Protein AF-A0ABD0MNS7-F1 (afdb_monomer_lite)

Radius of gyration: 30.34 Å; chains: 1; bounding box: 74×48×72 Å

Secondary structure (DSSP, 8-state):
-------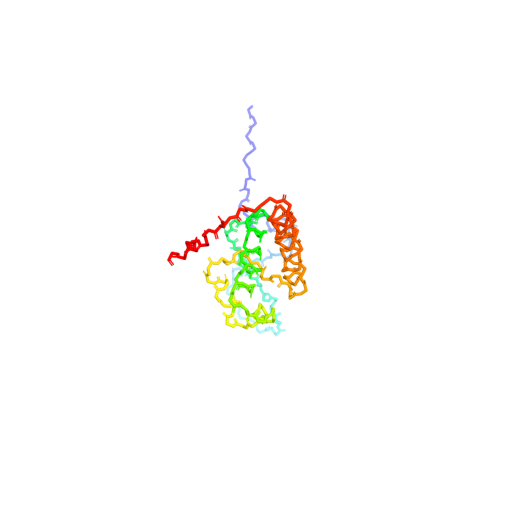--HHHHHHHH-TT--------------------------SPPPPHHHHHHHHHHHHHHHHHTT--GGGGGSHHHHHHHHHH-TTPPPPPHHHHHHHHHHHHHHHHHHHHHHHHHHHHS-----------

InterPro domains:
  IPR018473 Hermes trasposase, DNA-binding domain [PF10683] (50-88)
  IPR052035 Zinc finger BED domain-containing [PTHR46481] (5-116)

Structure (mmCIF, N/CA/C/O backbone):
data_AF-A0ABD0MNS7-F1
#
_entry.id   AF-A0ABD0MNS7-F1
#
loop_
_atom_site.group_PDB
_atom_site.id
_atom_site.type_symbol
_atom_site.label_atom_id
_atom_site.label_alt_id
_atom_site.label_comp_id
_atom_site.label_asym_id
_atom_site.label_entity_id
_atom_site.label_seq_id
_atom_site.pdbx_PDB_ins_code
_atom_site.Cartn_x
_atom_site.Cartn_y
_atom_site.Cartn_z
_atom_site.occupancy
_atom_site.B_iso_or_equiv
_atom_site.auth_seq_id
_atom_site.auth_comp_id
_atom_site.auth_asym_id
_atom_site.auth_atom_id
_atom_site.pdbx_PDB_model_num
ATOM 1 N N . MET A 1 1 ? -18.810 35.500 49.162 1.00 44.38 1 MET A N 1
ATOM 2 C CA . MET A 1 1 ? -17.980 34.307 48.890 1.00 44.38 1 MET A CA 1
ATOM 3 C C . MET A 1 1 ? -18.892 33.242 48.313 1.00 44.38 1 MET A C 1
ATOM 5 O O . MET A 1 1 ? -19.753 32.751 49.029 1.00 44.38 1 MET A O 1
ATOM 9 N N . SER A 1 2 ? -18.802 33.002 47.004 1.00 40.31 2 SER A N 1
ATOM 10 C CA . SER A 1 2 ? -19.650 32.030 46.313 1.00 40.31 2 SER A CA 1
ATOM 11 C C . SER A 1 2 ? -18.995 30.656 46.379 1.00 40.31 2 SER A C 1
ATOM 13 O O . SER A 1 2 ? -17.875 30.488 45.903 1.00 40.31 2 SER A O 1
ATOM 15 N N . TYR A 1 3 ? -19.693 29.695 46.973 1.00 46.03 3 TYR A N 1
ATOM 16 C CA . TYR A 1 3 ? -19.314 28.289 46.967 1.00 46.03 3 TYR A CA 1
ATOM 17 C C . TYR A 1 3 ? -20.363 27.525 46.154 1.00 46.03 3 TYR A C 1
ATOM 19 O O . TYR A 1 3 ? -21.379 27.098 46.692 1.00 46.03 3 TYR A O 1
ATOM 27 N N . HIS A 1 4 ? -20.141 27.347 44.851 1.00 49.69 4 HIS A N 1
ATOM 28 C CA . HIS A 1 4 ? -20.890 26.365 44.058 1.00 49.69 4 HIS A CA 1
ATOM 29 C C . HIS A 1 4 ? -20.144 25.031 44.133 1.00 49.69 4 HIS A C 1
ATOM 31 O O . HIS A 1 4 ? -19.305 24.716 43.295 1.00 49.69 4 HIS A O 1
ATOM 37 N N . SER A 1 5 ? -20.433 24.256 45.176 1.00 59.81 5 SER A N 1
ATOM 38 C CA . SER A 1 5 ? -20.163 22.821 45.190 1.00 59.81 5 SER A CA 1
ATOM 39 C C . SER A 1 5 ? -21.485 22.114 44.969 1.00 59.81 5 SER A C 1
ATOM 41 O O . SER A 1 5 ? -22.339 22.092 45.854 1.00 59.81 5 SER A O 1
ATOM 43 N N . SER A 1 6 ? -21.670 21.533 43.791 1.00 53.25 6 SER A N 1
ATOM 44 C CA . SER A 1 6 ? -22.537 20.368 43.724 1.00 53.25 6 SER A CA 1
ATOM 45 C C . SER A 1 6 ? -22.234 19.540 42.488 1.00 53.25 6 SER A C 1
ATOM 47 O O . SER A 1 6 ? -22.980 19.532 41.514 1.00 53.25 6 SER A O 1
ATOM 49 N N . THR A 1 7 ? -21.178 18.736 42.554 1.00 55.00 7 THR A N 1
ATOM 50 C CA . THR A 1 7 ? -21.270 17.395 41.972 1.00 55.00 7 THR A CA 1
ATOM 51 C C . THR A 1 7 ? -22.256 16.613 42.842 1.00 55.00 7 THR A C 1
ATOM 53 O O . THR A 1 7 ? -21.878 15.775 43.656 1.00 55.00 7 THR A O 1
ATOM 56 N N . THR A 1 8 ? -23.548 16.963 42.757 1.00 60.97 8 THR A N 1
ATOM 57 C CA . THR A 1 8 ? -24.612 16.194 43.405 1.00 60.97 8 THR A CA 1
ATOM 58 C C . THR A 1 8 ? -24.400 14.745 42.978 1.00 60.97 8 THR A C 1
ATOM 60 O O . THR A 1 8 ? -24.303 14.483 41.778 1.00 60.97 8 THR A O 1
ATOM 63 N N . ASN A 1 9 ? -24.255 13.837 43.949 1.00 74.06 9 ASN A N 1
ATOM 64 C CA . ASN A 1 9 ? -24.034 12.411 43.718 1.00 74.06 9 ASN A CA 1
ATOM 65 C C . ASN A 1 9 ? -24.921 11.941 42.551 1.00 74.06 9 ASN A C 1
ATOM 67 O O . ASN A 1 9 ? -26.128 12.191 42.554 1.00 74.06 9 ASN A O 1
ATOM 71 N N . MET A 1 10 ? -24.305 11.337 41.528 1.00 73.19 10 MET A N 1
ATOM 72 C CA . MET A 1 10 ? -24.951 11.036 40.246 1.00 73.19 10 MET A CA 1
ATOM 73 C C . MET A 1 10 ? -26.264 10.273 40.394 1.00 73.19 10 MET A C 1
ATOM 75 O O . MET A 1 10 ? -27.192 10.540 39.636 1.00 73.19 10 MET A O 1
ATOM 79 N N . ALA A 1 11 ? -26.396 9.435 41.424 1.00 71.25 11 ALA A N 1
ATOM 80 C CA . ALA A 1 11 ? -27.654 8.769 41.749 1.00 71.25 11 ALA A CA 1
ATOM 81 C C . ALA A 1 11 ? -28.812 9.764 41.985 1.00 71.25 11 ALA A C 1
ATOM 83 O O . ALA A 1 11 ? -29.911 9.596 41.459 1.00 71.25 11 ALA A O 1
ATOM 84 N N . PHE A 1 12 ? -28.562 10.850 42.719 1.00 74.56 12 PHE A N 1
ATOM 85 C CA . PHE A 1 12 ? -29.562 11.883 42.996 1.00 74.56 12 PHE A CA 1
ATOM 86 C C . PHE A 1 12 ? -29.846 12.770 41.782 1.00 74.56 12 PHE A C 1
ATOM 88 O O . PHE A 1 12 ? -30.992 13.166 41.578 1.00 74.56 12 PHE A O 1
ATOM 95 N N . HIS A 1 13 ? -28.833 13.077 40.966 1.00 81.88 13 HIS A N 1
ATOM 96 C CA . HIS A 1 13 ? -29.034 13.827 39.722 1.00 81.88 13 HIS A CA 1
ATOM 97 C C . HIS A 1 13 ? -29.925 13.049 38.747 1.00 81.88 13 HIS A C 1
ATOM 99 O O . HIS A 1 13 ? -30.901 13.598 38.236 1.00 81.88 13 HIS A O 1
ATOM 105 N N . LEU A 1 14 ? -29.624 11.760 38.554 1.00 79.50 14 LEU A N 1
ATOM 106 C CA . LEU A 1 14 ? -30.393 10.861 37.698 1.00 79.50 14 LEU A CA 1
ATOM 107 C C . LEU A 1 14 ? -31.842 10.760 38.178 1.00 79.50 14 LEU A C 1
ATOM 109 O O . LEU A 1 14 ? -32.744 10.991 37.385 1.00 79.50 14 LEU A O 1
ATOM 113 N N . LYS A 1 15 ? -32.080 10.567 39.482 1.00 78.19 15 LYS A N 1
ATOM 114 C CA . LYS A 1 15 ? -33.441 10.541 40.045 1.00 78.19 15 LYS A CA 1
ATOM 115 C C . LYS A 1 15 ? -34.217 11.844 39.812 1.00 78.19 15 LYS A C 1
ATOM 117 O O . LYS A 1 15 ? -35.428 11.814 39.619 1.00 78.19 15 LYS A O 1
ATOM 122 N N . ARG A 1 16 ? -33.535 12.993 39.861 1.00 76.81 16 ARG A N 1
ATOM 123 C CA . ARG A 1 16 ? -34.175 14.316 39.783 1.00 76.81 16 ARG A CA 1
ATOM 124 C C . ARG A 1 16 ? -34.469 14.765 38.352 1.00 76.81 16 ARG A C 1
ATOM 126 O O . ARG A 1 16 ? -35.486 15.410 38.130 1.00 76.81 16 ARG A O 1
ATOM 133 N N . ILE A 1 17 ? -33.570 14.478 37.411 1.00 80.50 17 ILE A N 1
ATOM 134 C C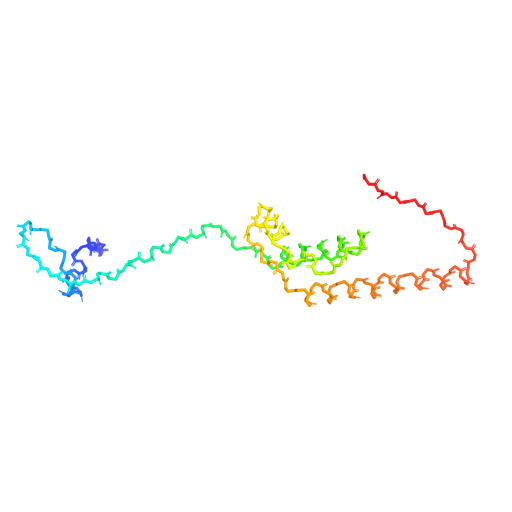A . ILE A 1 17 ? -33.673 14.924 36.009 1.00 80.50 17 ILE A CA 1
ATOM 135 C C . ILE A 1 17 ? -34.254 13.827 35.106 1.00 80.50 17 ILE A C 1
ATOM 137 O O . ILE A 1 17 ? -34.877 14.129 34.091 1.00 80.50 17 ILE A O 1
ATOM 141 N N . HIS A 1 18 ? -34.110 12.559 35.496 1.00 72.94 18 HIS A N 1
ATOM 142 C CA . HIS A 1 18 ? -34.606 11.398 34.761 1.00 72.94 18 HIS A CA 1
ATOM 143 C C . HIS A 1 18 ? -35.489 10.521 35.667 1.00 72.94 18 HIS A C 1
ATOM 145 O O . HIS A 1 18 ? -35.052 9.462 36.124 1.00 72.94 18 HIS A O 1
ATOM 151 N N . PRO A 1 19 ? -36.755 10.918 35.909 1.00 67.00 19 PRO A N 1
ATOM 152 C CA . PRO A 1 19 ? -37.700 10.165 36.743 1.00 67.00 19 PRO A CA 1
ATOM 153 C C . PRO A 1 19 ? -37.919 8.709 36.300 1.00 67.00 19 PRO A C 1
ATOM 155 O O . PRO A 1 19 ? -38.346 7.881 37.102 1.00 67.00 19 PRO A O 1
ATOM 158 N N . GLN A 1 20 ? -37.615 8.398 35.034 1.00 66.00 20 GLN A N 1
ATOM 159 C CA . GLN A 1 20 ? -37.674 7.058 34.446 1.00 66.00 20 GLN A CA 1
ATOM 160 C C . GLN A 1 20 ? -36.541 6.104 34.874 1.00 66.00 20 GLN A C 1
ATOM 162 O O . GLN A 1 20 ? -36.593 4.928 34.532 1.00 66.00 20 GLN A O 1
ATOM 167 N N . TYR A 1 21 ? -35.517 6.580 35.590 1.00 59.88 21 TYR A N 1
ATOM 168 C CA . TYR A 1 21 ? -34.394 5.765 36.069 1.00 59.88 21 TYR A CA 1
ATOM 169 C C . TYR A 1 21 ? -34.456 5.646 37.600 1.00 59.88 21 TYR A C 1
ATOM 171 O O . TYR A 1 21 ? -33.640 6.205 38.333 1.00 59.88 21 TYR A O 1
ATOM 179 N N . GLN A 1 22 ? -35.478 4.952 38.103 1.00 63.28 22 GLN A N 1
ATOM 180 C CA . GLN A 1 22 ? -35.511 4.508 39.496 1.00 63.28 22 GLN A CA 1
ATOM 181 C C . GLN A 1 22 ? -34.707 3.211 39.597 1.00 63.28 22 GLN A C 1
ATOM 183 O O . GLN A 1 22 ? -35.039 2.208 38.974 1.00 63.28 22 GLN A O 1
ATOM 188 N N . THR A 1 23 ? -33.597 3.246 40.332 1.00 60.22 23 THR A N 1
ATOM 189 C CA . THR A 1 23 ? -32.919 2.026 40.771 1.00 60.22 23 THR A CA 1
ATOM 190 C C . THR A 1 23 ? -33.695 1.494 41.969 1.00 60.22 23 THR A C 1
ATOM 192 O O . THR A 1 23 ? -33.528 2.003 43.079 1.00 60.22 23 THR A O 1
ATOM 195 N N . ASP A 1 24 ? -34.582 0.534 41.729 1.00 52.31 24 ASP A N 1
ATOM 196 C CA . ASP A 1 24 ? -35.286 -0.198 42.780 1.00 52.31 24 ASP A CA 1
ATOM 197 C C . ASP A 1 24 ? -34.279 -1.072 43.540 1.00 52.31 24 ASP A C 1
ATOM 199 O O . ASP A 1 24 ? -33.955 -2.184 43.129 1.00 52.31 24 ASP A O 1
ATOM 203 N N . ASP A 1 25 ? -33.744 -0.549 44.642 1.00 52.94 25 ASP A N 1
ATOM 204 C CA . ASP A 1 25 ? -33.089 -1.366 45.661 1.00 52.94 25 ASP A CA 1
ATOM 205 C C . ASP A 1 25 ? -34.150 -1.759 46.693 1.00 52.94 25 ASP A C 1
ATOM 207 O O . ASP A 1 25 ? -34.466 -1.013 47.622 1.00 52.94 25 ASP A O 1
ATOM 211 N N . GLY A 1 26 ? -34.799 -2.894 46.444 1.00 45.88 26 GLY A N 1
ATOM 212 C CA . GLY A 1 26 ? -35.902 -3.378 47.261 1.00 45.88 26 GLY A CA 1
ATOM 213 C C . GLY A 1 26 ? -36.374 -4.755 46.819 1.00 45.88 26 GLY A C 1
ATOM 214 O O . GLY A 1 26 ? -37.249 -4.881 45.969 1.00 45.88 26 GLY A O 1
ATOM 215 N N . SER A 1 27 ? -35.785 -5.784 47.428 1.00 50.31 27 SER A N 1
ATOM 216 C CA . SER A 1 27 ? -36.201 -7.190 47.383 1.00 50.31 27 SER A CA 1
ATOM 217 C C . SER A 1 27 ? -37.727 -7.357 47.282 1.00 50.31 27 SER A C 1
ATOM 219 O O . SER A 1 27 ? -38.443 -7.158 48.260 1.00 50.31 27 SER A O 1
ATOM 221 N N . SER A 1 28 ? -38.237 -7.738 46.110 1.00 41.28 28 SER A N 1
ATOM 222 C CA . SER A 1 28 ? -39.534 -8.407 45.973 1.00 41.28 28 SER A CA 1
ATOM 223 C C . SER A 1 28 ? -39.654 -9.086 44.609 1.00 41.28 28 SER A C 1
ATOM 225 O O . SER A 1 28 ? -39.456 -8.509 43.545 1.00 41.28 28 SER A O 1
ATOM 227 N N . SER A 1 29 ? -39.947 -10.378 44.673 1.00 47.72 29 SER A N 1
ATOM 228 C CA . SER A 1 29 ? -40.234 -11.276 43.566 1.00 47.72 29 SER A CA 1
ATOM 229 C C . SER A 1 29 ? -41.418 -10.793 42.726 1.00 47.72 29 SER A C 1
ATOM 231 O O . SER A 1 29 ? -42.535 -10.727 43.233 1.00 47.72 29 SER A O 1
ATOM 233 N N . SER A 1 30 ? -41.217 -10.581 41.426 1.00 38.84 30 SER A N 1
ATOM 234 C CA . SER A 1 30 ? -42.259 -10.841 40.429 1.00 38.84 30 SER A CA 1
ATOM 235 C C . SER A 1 30 ? -41.664 -11.031 39.034 1.00 38.84 30 SER A C 1
ATOM 237 O O . SER A 1 30 ? -40.841 -10.267 38.539 1.00 38.84 30 SER A O 1
ATOM 239 N N . SER A 1 31 ? -42.080 -12.130 38.420 1.00 48.19 31 SER A N 1
ATOM 240 C CA . SER A 1 31 ? -41.860 -12.502 37.033 1.00 48.19 31 SER A CA 1
ATOM 241 C C . SER A 1 31 ? -42.368 -11.425 36.075 1.00 48.19 31 SER A C 1
ATOM 243 O O . SER A 1 31 ? -43.565 -11.144 36.046 1.00 48.19 31 SER A O 1
ATOM 245 N N . SER A 1 32 ? -41.493 -10.901 35.220 1.00 42.84 32 SER A N 1
ATOM 246 C CA . SER A 1 32 ? -41.908 -10.298 33.955 1.00 42.84 32 SER A CA 1
ATOM 247 C C . SER A 1 32 ? -40.866 -10.560 32.869 1.00 42.84 32 SER A C 1
ATOM 249 O O . SER A 1 32 ? -39.675 -10.287 32.998 1.00 42.84 32 SER A O 1
ATOM 251 N N . THR A 1 33 ? -41.338 -11.179 31.795 1.00 47.97 33 THR A N 1
ATOM 252 C CA . THR A 1 33 ? -40.631 -11.399 30.538 1.00 47.97 33 THR A CA 1
ATOM 253 C C . THR A 1 33 ? -40.384 -10.057 29.856 1.00 47.97 33 THR A C 1
ATOM 255 O O . THR A 1 33 ? -41.281 -9.502 29.228 1.00 47.97 33 THR A O 1
ATOM 258 N N . GLY A 1 34 ? -39.166 -9.536 29.968 1.00 45.78 34 GLY A N 1
ATOM 259 C CA . GLY A 1 34 ? -38.715 -8.358 29.237 1.00 45.78 34 GLY A CA 1
ATOM 260 C C . GLY A 1 34 ? -37.208 -8.432 29.066 1.00 45.78 34 GLY A C 1
ATOM 261 O O . GLY A 1 34 ? -36.466 -8.280 30.031 1.00 45.78 34 GLY A O 1
ATOM 262 N N . ALA A 1 35 ? -36.745 -8.733 27.852 1.00 58.78 35 ALA A N 1
ATOM 263 C CA . ALA A 1 35 ? -35.323 -8.775 27.542 1.00 58.78 35 ALA A CA 1
ATOM 264 C C . ALA A 1 35 ? -34.718 -7.379 27.759 1.00 58.78 35 ALA A C 1
ATOM 266 O O . ALA A 1 35 ? -34.934 -6.470 26.958 1.00 58.78 35 ALA A O 1
ATOM 267 N N . ALA A 1 36 ? -33.987 -7.202 28.861 1.00 63.44 36 ALA A N 1
ATOM 268 C CA . ALA A 1 36 ? -33.278 -5.965 29.150 1.00 63.44 36 ALA A CA 1
ATOM 269 C C . ALA A 1 36 ? -32.307 -5.632 27.997 1.00 63.44 36 ALA A C 1
ATOM 271 O O . ALA A 1 36 ? -31.615 -6.534 27.506 1.00 63.44 36 ALA A O 1
ATOM 272 N N . PRO A 1 37 ? -32.215 -4.362 27.556 1.00 57.88 37 PRO A N 1
ATOM 273 C CA . PRO A 1 37 ? -31.245 -3.964 26.550 1.00 57.88 37 PRO A CA 1
ATOM 274 C C . PRO A 1 37 ? -29.845 -4.200 27.115 1.00 57.88 37 PRO A C 1
ATOM 276 O O . PRO A 1 37 ? -29.419 -3.575 28.086 1.00 57.88 37 PRO A O 1
ATOM 279 N N . LYS A 1 38 ? -29.136 -5.160 26.521 1.00 65.75 38 LYS A N 1
ATOM 280 C CA . LYS A 1 38 ? -27.779 -5.529 26.911 1.00 65.75 38 LYS A CA 1
ATOM 281 C C . LYS A 1 38 ? -26.884 -4.313 26.666 1.00 65.75 38 LYS A C 1
ATOM 283 O O . LYS A 1 38 ? -26.608 -3.970 25.519 1.00 65.75 38 LYS A O 1
ATOM 288 N N . LEU A 1 39 ? -26.471 -3.635 27.735 1.00 65.00 39 LEU A N 1
ATOM 289 C CA . LEU A 1 39 ? -25.512 -2.537 27.666 1.00 65.00 39 LEU A CA 1
ATOM 290 C C . LEU A 1 39 ? -24.200 -3.081 27.089 1.00 65.00 39 LEU A C 1
ATOM 292 O O . LEU A 1 39 ? -23.418 -3.726 27.784 1.00 65.00 39 LEU A O 1
ATOM 296 N N . THR A 1 40 ? -23.953 -2.846 25.802 1.00 69.12 40 THR A N 1
ATOM 297 C CA . THR A 1 40 ? -22.631 -3.044 25.203 1.00 69.12 40 THR A CA 1
ATOM 298 C C . THR A 1 40 ? -21.690 -2.003 25.790 1.00 69.12 40 THR A C 1
ATOM 300 O O . THR A 1 40 ? -21.625 -0.866 25.321 1.00 69.12 40 THR A O 1
ATOM 303 N N . GLN A 1 41 ? -20.972 -2.384 26.845 1.00 66.62 41 GLN A N 1
ATOM 304 C CA . GLN A 1 41 ? -19.855 -1.612 27.367 1.00 66.62 41 GLN A CA 1
ATOM 305 C C . GLN A 1 41 ? -18.814 -1.481 26.250 1.00 66.62 41 GLN A C 1
ATOM 307 O O . GLN A 1 41 ? -18.123 -2.439 25.903 1.00 66.62 41 GLN A O 1
ATOM 312 N N . ARG A 1 42 ? -18.728 -0.295 25.637 1.00 66.06 42 ARG A N 1
ATOM 313 C CA . ARG A 1 42 ? -17.662 0.015 24.684 1.00 66.06 42 ARG A CA 1
ATOM 314 C C . ARG A 1 42 ? -16.350 0.022 25.456 1.00 66.06 42 ARG A C 1
ATOM 316 O O . ARG A 1 42 ? -16.123 0.897 26.288 1.00 66.06 42 ARG A O 1
ATOM 323 N N . LYS A 1 43 ? -15.496 -0.966 25.195 1.00 69.19 43 LYS A N 1
ATOM 324 C CA . LYS A 1 43 ? -14.104 -0.935 25.635 1.00 69.19 43 LYS A CA 1
ATOM 325 C C . LYS A 1 43 ? -13.461 0.288 24.986 1.00 69.19 43 LYS A C 1
ATOM 327 O O . LYS A 1 43 ? -13.344 0.353 23.767 1.00 69.19 43 LYS A O 1
ATOM 332 N N . LEU A 1 44 ? -13.118 1.279 25.801 1.00 64.25 44 LEU A N 1
ATOM 333 C CA . LEU A 1 44 ? -12.304 2.401 25.361 1.00 64.25 44 LEU A CA 1
ATOM 334 C C . LEU A 1 44 ? -10.917 1.830 25.065 1.00 64.25 44 LEU A C 1
ATOM 336 O O . LEU A 1 44 ? -10.198 1.435 25.984 1.00 64.25 44 LEU A O 1
ATOM 340 N N . ASP A 1 45 ? -10.559 1.724 23.787 1.00 67.06 45 ASP A N 1
ATOM 341 C CA . ASP A 1 45 ? -9.176 1.462 23.417 1.00 67.06 45 ASP A CA 1
ATOM 342 C C . ASP A 1 45 ? -8.369 2.713 23.763 1.00 67.06 45 ASP A C 1
ATOM 344 O O . ASP A 1 45 ? -8.327 3.691 23.028 1.00 67.06 45 ASP A O 1
ATOM 348 N N . LEU A 1 46 ? -7.747 2.673 24.942 1.00 71.62 46 LEU A N 1
ATOM 349 C CA . LEU A 1 46 ? -6.923 3.739 25.522 1.00 71.62 46 LEU A CA 1
ATOM 350 C C . LEU A 1 46 ? -5.632 4.006 24.729 1.00 71.62 46 LEU A C 1
ATOM 352 O O . LEU A 1 46 ? -4.798 4.801 25.158 1.00 71.62 46 LEU A O 1
ATOM 356 N N . ARG A 1 47 ? -5.424 3.320 23.598 1.00 73.25 47 ARG A N 1
ATOM 357 C CA . ARG A 1 47 ? -4.245 3.534 22.766 1.00 73.25 47 ARG A CA 1
ATOM 358 C C . ARG A 1 47 ? -4.405 4.840 21.990 1.00 73.25 47 ARG A C 1
ATOM 360 O O . ARG A 1 47 ? -5.429 5.029 21.335 1.00 73.25 47 ARG A O 1
ATOM 367 N N . PRO A 1 48 ? -3.398 5.725 22.029 1.00 76.94 48 PRO A N 1
ATOM 368 C CA . PRO A 1 48 ? -3.420 6.925 21.216 1.00 76.94 48 PRO A CA 1
ATOM 369 C C . PRO A 1 48 ? -3.517 6.548 19.728 1.00 76.94 48 PRO A C 1
ATOM 371 O O . PRO A 1 48 ? -2.899 5.566 19.302 1.00 76.94 48 PRO A O 1
ATOM 374 N N . PRO A 1 49 ? -4.297 7.301 18.933 1.00 82.25 49 PRO A N 1
ATOM 375 C CA . PRO A 1 49 ? -4.423 7.044 17.507 1.00 82.25 49 PRO A CA 1
ATOM 376 C C . PRO A 1 49 ? -3.062 7.186 16.820 1.00 82.25 49 PRO A C 1
ATOM 378 O O . PRO A 1 49 ? -2.293 8.107 17.108 1.00 82.25 49 PRO A O 1
ATOM 381 N N . LEU A 1 50 ? -2.771 6.270 15.894 1.00 90.94 50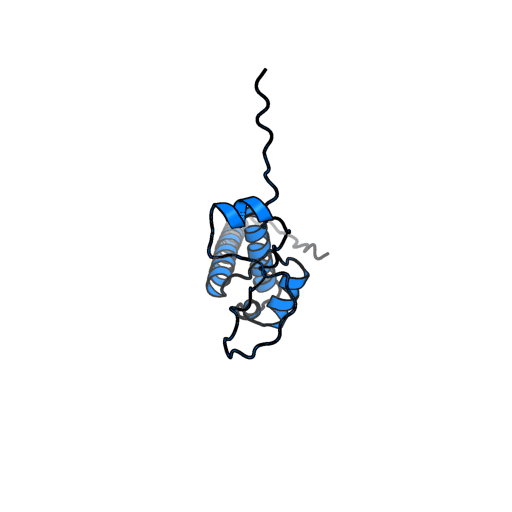 LEU A N 1
ATOM 382 C CA . LEU A 1 50 ? -1.527 6.292 15.130 1.00 90.94 50 LEU A CA 1
ATOM 383 C C . LEU A 1 50 ? -1.474 7.553 14.253 1.00 90.94 50 LEU A C 1
ATOM 385 O O . LEU A 1 50 ? -2.469 7.902 13.611 1.00 90.94 50 LEU A O 1
ATOM 389 N N . SER A 1 51 ? -0.321 8.225 14.205 1.00 94.44 51 SER A N 1
ATOM 390 C CA . SER A 1 51 ? -0.163 9.435 13.391 1.00 94.44 51 SER A CA 1
ATOM 391 C C . SER A 1 51 ? -0.264 9.120 11.894 1.00 94.44 51 SER A C 1
ATOM 393 O O . SER A 1 51 ? 0.174 8.064 11.433 1.00 94.44 51 SER A O 1
ATOM 395 N N . GLU A 1 52 ? -0.800 10.055 11.105 1.00 93.50 52 GLU A N 1
ATOM 396 C CA . GLU A 1 52 ? -0.925 9.879 9.649 1.00 93.50 52 GLU A CA 1
ATOM 397 C C . GLU A 1 52 ? 0.432 9.669 8.966 1.00 93.50 52 GLU A C 1
ATOM 399 O O . GLU A 1 52 ? 0.549 8.860 8.046 1.00 93.50 52 GLU A O 1
ATOM 404 N N . LYS A 1 53 ? 1.482 10.335 9.462 1.00 95.38 53 LYS A N 1
ATOM 405 C CA . LYS A 1 53 ? 2.858 10.129 8.993 1.00 95.38 53 LYS A CA 1
ATOM 406 C C . LYS A 1 53 ? 3.291 8.673 9.179 1.00 95.38 53 LYS A C 1
ATOM 408 O O . LYS A 1 53 ? 3.764 8.054 8.233 1.00 95.38 53 LYS A O 1
ATOM 413 N N . ARG A 1 54 ? 3.062 8.108 10.368 1.00 95.31 54 ARG A N 1
ATOM 414 C CA . ARG A 1 54 ? 3.430 6.723 10.682 1.00 95.31 54 ARG A CA 1
ATOM 415 C C . ARG A 1 54 ? 2.645 5.715 9.841 1.00 95.31 54 ARG A C 1
ATOM 417 O O . ARG A 1 54 ? 3.223 4.748 9.361 1.00 95.31 54 ARG A O 1
ATOM 424 N N . LYS A 1 55 ? 1.349 5.953 9.606 1.00 95.25 55 LYS A N 1
ATOM 425 C CA . LYS A 1 55 ? 0.531 5.108 8.714 1.00 95.25 55 LYS A CA 1
ATOM 426 C C . LYS A 1 55 ? 1.089 5.078 7.288 1.00 95.25 55 LYS A C 1
ATOM 428 O O . LYS A 1 55 ? 1.150 4.011 6.677 1.00 95.25 55 LYS A O 1
ATOM 433 N N . ARG A 1 56 ? 1.506 6.234 6.761 1.00 94.62 56 ARG A N 1
ATOM 434 C CA . ARG A 1 56 ? 2.139 6.324 5.436 1.00 94.62 56 ARG A CA 1
ATOM 435 C C . ARG A 1 56 ? 3.458 5.563 5.400 1.00 94.62 56 ARG A C 1
ATOM 437 O O . ARG A 1 56 ? 3.604 4.697 4.552 1.00 94.62 56 ARG A O 1
ATOM 444 N N . GLU A 1 57 ? 4.334 5.783 6.381 1.00 96.06 57 GLU A N 1
ATOM 445 C CA . GLU A 1 57 ? 5.613 5.064 6.490 1.00 96.06 57 GLU A CA 1
ATOM 446 C C . GLU A 1 57 ? 5.432 3.540 6.497 1.00 96.06 57 GLU A C 1
ATOM 448 O O . GLU A 1 57 ? 6.126 2.834 5.771 1.00 96.06 57 GLU A O 1
ATOM 453 N N . ILE A 1 58 ? 4.478 3.018 7.278 1.00 96.69 58 ILE A N 1
ATOM 454 C CA . ILE A 1 58 ? 4.185 1.578 7.305 1.00 96.69 58 ILE A CA 1
ATOM 455 C C . ILE A 1 58 ? 3.709 1.100 5.927 1.00 96.69 58 ILE A C 1
ATOM 457 O O . ILE A 1 58 ? 4.183 0.081 5.434 1.00 96.69 58 ILE A O 1
ATOM 461 N N . THR A 1 59 ? 2.805 1.843 5.285 1.00 96.06 59 THR A N 1
ATOM 462 C CA . THR A 1 59 ? 2.285 1.494 3.952 1.00 96.06 59 THR A CA 1
ATOM 463 C C . THR A 1 59 ? 3.397 1.463 2.904 1.00 96.06 59 THR A C 1
ATOM 465 O O . THR A 1 59 ? 3.468 0.524 2.112 1.00 96.06 59 THR A O 1
ATOM 468 N N . ASP A 1 60 ? 4.305 2.437 2.943 1.00 95.50 60 ASP A N 1
ATOM 469 C CA . ASP A 1 60 ? 5.456 2.503 2.043 1.00 95.50 60 ASP A CA 1
ATOM 470 C C . ASP A 1 60 ? 6.415 1.330 2.269 1.00 95.50 60 ASP A C 1
ATOM 472 O O . ASP A 1 60 ? 6.923 0.757 1.304 1.00 95.50 60 ASP A O 1
ATOM 476 N N . LYS A 1 61 ? 6.620 0.917 3.528 1.00 96.38 61 LYS A N 1
ATOM 477 C CA . LYS A 1 61 ? 7.422 -0.269 3.858 1.00 96.38 61 LYS A CA 1
ATOM 478 C C . LYS A 1 61 ? 6.776 -1.576 3.414 1.00 96.38 61 LYS A C 1
ATOM 480 O O . LYS A 1 61 ? 7.489 -2.478 2.984 1.00 96.38 61 LYS A O 1
ATOM 485 N N . ILE A 1 62 ? 5.450 -1.674 3.444 1.00 96.56 62 ILE A N 1
ATOM 486 C CA . ILE A 1 62 ? 4.731 -2.826 2.884 1.00 96.56 62 ILE A CA 1
ATOM 487 C C . ILE A 1 62 ? 4.917 -2.885 1.362 1.00 96.56 62 ILE A C 1
ATOM 489 O O . ILE A 1 62 ? 5.183 -3.958 0.825 1.00 96.56 62 ILE A O 1
ATOM 493 N N . ALA A 1 63 ? 4.821 -1.750 0.665 1.00 96.00 63 ALA A N 1
ATOM 494 C CA . ALA A 1 63 ? 5.062 -1.694 -0.777 1.00 96.00 63 ALA A CA 1
ATOM 495 C C . ALA A 1 63 ? 6.514 -2.062 -1.139 1.00 96.00 63 ALA A C 1
ATOM 497 O O . ALA A 1 63 ? 6.735 -2.795 -2.100 1.00 96.00 63 ALA A O 1
ATOM 498 N N . GLU A 1 64 ? 7.496 -1.612 -0.348 1.00 95.38 64 GLU A N 1
ATOM 499 C CA . GLU A 1 64 ? 8.902 -2.023 -0.490 1.00 95.38 64 GLU A CA 1
ATOM 500 C C . GLU A 1 64 ? 9.082 -3.527 -0.296 1.00 95.38 64 GLU A C 1
ATOM 502 O O . GLU A 1 64 ? 9.697 -4.164 -1.141 1.00 95.38 64 GLU A O 1
ATOM 507 N N . PHE A 1 65 ? 8.506 -4.104 0.761 1.00 96.44 65 PHE A N 1
ATOM 508 C CA . PHE A 1 65 ? 8.524 -5.550 0.988 1.00 96.44 65 PHE A CA 1
ATOM 509 C C . PHE A 1 65 ? 7.955 -6.319 -0.210 1.00 96.44 65 PHE A C 1
ATOM 511 O O . PHE A 1 65 ? 8.561 -7.274 -0.681 1.00 96.44 65 PHE A O 1
ATOM 518 N N . ILE A 1 66 ? 6.815 -5.879 -0.746 1.00 96.19 66 ILE A N 1
ATOM 519 C CA . ILE A 1 66 ? 6.184 -6.514 -1.908 1.00 96.19 66 ILE A CA 1
ATOM 520 C C . ILE A 1 66 ? 7.109 -6.478 -3.129 1.00 96.19 66 ILE A C 1
ATOM 522 O O . ILE A 1 66 ? 7.260 -7.495 -3.805 1.00 96.19 66 ILE A O 1
ATOM 526 N N . ALA A 1 67 ? 7.729 -5.328 -3.399 1.00 93.19 67 ALA A N 1
ATOM 527 C CA . ALA A 1 67 ? 8.602 -5.144 -4.551 1.00 93.19 67 ALA A CA 1
ATOM 528 C C . ALA A 1 67 ? 9.932 -5.904 -4.414 1.00 93.19 67 ALA A C 1
ATOM 530 O O . ALA A 1 67 ? 10.338 -6.588 -5.350 1.00 93.19 67 ALA A O 1
ATOM 531 N N . LEU A 1 68 ? 10.597 -5.804 -3.259 1.00 93.69 68 LEU A N 1
ATOM 532 C CA . LEU A 1 68 ? 11.904 -6.420 -3.011 1.00 93.69 68 LEU A CA 1
ATOM 533 C C . LEU A 1 68 ? 11.816 -7.947 -2.958 1.00 93.69 68 LEU A C 1
ATOM 535 O O . LEU A 1 68 ? 12.645 -8.633 -3.551 1.00 93.69 68 LEU A O 1
ATOM 539 N N . ASP A 1 69 ? 10.777 -8.478 -2.316 1.00 96.44 69 ASP A N 1
ATOM 540 C CA . ASP A 1 69 ? 10.608 -9.920 -2.136 1.00 96.44 69 ASP A CA 1
ATOM 541 C C . ASP A 1 69 ? 9.776 -10.560 -3.260 1.00 96.44 69 ASP A C 1
ATOM 543 O O . ASP A 1 69 ? 9.394 -11.732 -3.163 1.00 96.44 69 ASP A O 1
ATOM 547 N N . MET A 1 70 ? 9.460 -9.798 -4.316 1.00 92.94 70 MET A N 1
ATOM 548 C CA . MET A 1 70 ? 8.665 -10.241 -5.467 1.00 92.94 70 MET A CA 1
ATOM 549 C C . MET A 1 70 ? 7.344 -10.903 -5.047 1.00 92.94 70 MET A C 1
ATOM 551 O O . MET A 1 70 ? 6.923 -11.930 -5.591 1.00 92.94 70 MET A O 1
ATOM 555 N N . ARG A 1 71 ? 6.688 -10.346 -4.025 1.00 94.88 71 ARG A N 1
ATOM 556 C CA . ARG A 1 71 ? 5.437 -10.897 -3.499 1.00 94.88 71 ARG A CA 1
ATOM 557 C C . ARG A 1 71 ? 4.253 -10.400 -4.320 1.00 94.88 71 ARG A C 1
ATOM 559 O O . ARG A 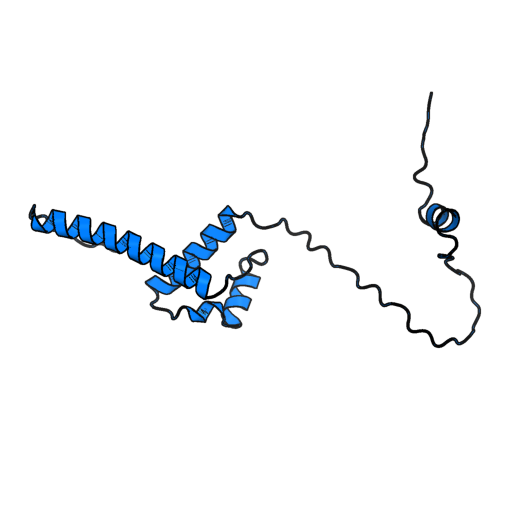1 71 ? 4.254 -9.268 -4.797 1.00 94.88 71 ARG A O 1
ATOM 566 N N . PRO A 1 72 ? 3.199 -11.212 -4.476 1.00 95.88 72 PRO A N 1
ATOM 567 C CA . PRO A 1 72 ? 1.969 -10.720 -5.069 1.00 95.88 72 PRO A CA 1
ATOM 568 C C . PRO A 1 72 ? 1.301 -9.705 -4.127 1.00 95.88 72 PRO A C 1
ATOM 570 O O . PRO A 1 72 ? 1.272 -9.886 -2.909 1.00 95.88 72 PRO A O 1
ATOM 573 N N . VAL A 1 73 ? 0.710 -8.643 -4.686 1.00 95.81 73 VAL A N 1
ATOM 574 C CA . VAL A 1 73 ? 0.085 -7.560 -3.894 1.00 95.81 73 VAL A CA 1
ATOM 575 C C . VAL A 1 73 ? -1.077 -8.072 -3.032 1.00 95.81 73 VAL A C 1
ATOM 577 O O . VAL A 1 73 ? -1.380 -7.495 -1.994 1.00 95.81 73 VAL A O 1
ATOM 580 N N . ASN A 1 74 ? -1.711 -9.186 -3.415 1.00 95.94 74 ASN A N 1
ATOM 581 C CA . ASN A 1 74 ? -2.788 -9.821 -2.646 1.00 95.94 74 ASN A CA 1
ATOM 582 C C . ASN A 1 74 ? -2.349 -10.340 -1.260 1.00 95.94 74 ASN A C 1
ATOM 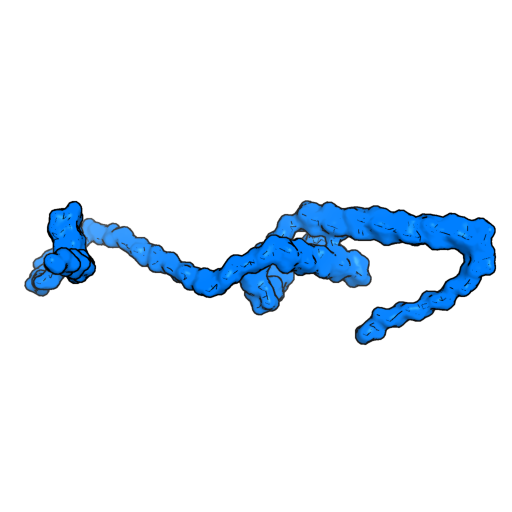584 O O . ASN A 1 74 ? -3.213 -10.694 -0.462 1.00 95.94 74 ASN A O 1
ATOM 588 N N . VAL A 1 75 ? -1.048 -10.352 -0.942 1.00 96.62 75 VAL A N 1
ATOM 589 C CA . VAL A 1 75 ? -0.543 -10.729 0.387 1.00 96.62 75 VAL A CA 1
ATOM 590 C C . VAL A 1 75 ? -1.180 -9.898 1.505 1.00 96.62 75 VAL A C 1
ATOM 592 O O . VAL A 1 75 ? -1.445 -10.424 2.583 1.00 96.62 75 VAL A O 1
ATOM 595 N N . VAL A 1 76 ? -1.506 -8.628 1.234 1.00 97.00 76 VAL A N 1
ATOM 596 C CA . VAL A 1 76 ? -2.091 -7.710 2.226 1.00 97.00 76 VAL A CA 1
ATOM 597 C C . VAL A 1 76 ? -3.526 -8.073 2.614 1.00 97.00 76 VAL A C 1
ATOM 599 O O . VAL A 1 76 ? -3.990 -7.715 3.697 1.00 97.00 76 VAL A O 1
ATOM 602 N N . ASP A 1 77 ? -4.222 -8.822 1.756 1.00 96.19 77 ASP A N 1
ATOM 603 C CA . ASP A 1 77 ? -5.575 -9.302 2.021 1.00 96.19 77 ASP A CA 1
ATOM 604 C C . ASP A 1 77 ? -5.576 -10.597 2.851 1.00 96.19 77 ASP A C 1
ATOM 606 O O . ASP A 1 77 ? -6.612 -10.950 3.419 1.00 96.19 77 ASP A O 1
ATOM 610 N N . GLY A 1 78 ? -4.433 -11.282 2.961 1.00 96.44 78 GLY A N 1
ATOM 611 C CA . GLY A 1 78 ? -4.301 -12.541 3.686 1.00 96.44 78 GLY A CA 1
ATOM 612 C C . GLY A 1 78 ? -4.471 -12.383 5.197 1.00 96.44 78 GLY A C 1
ATOM 613 O O . GLY A 1 78 ? -3.908 -11.479 5.817 1.00 96.44 78 GLY A O 1
ATOM 614 N N . ASP A 1 79 ? -5.205 -13.307 5.817 1.00 96.88 79 ASP A N 1
ATOM 615 C CA . ASP A 1 79 ? -5.507 -13.240 7.252 1.00 96.88 79 ASP A CA 1
ATOM 616 C C . ASP A 1 79 ? -4.246 -13.323 8.119 1.00 96.88 79 ASP A C 1
ATOM 618 O O . ASP A 1 79 ? -4.118 -12.582 9.091 1.00 96.88 79 ASP A O 1
ATOM 622 N N . GLY A 1 80 ? -3.263 -14.137 7.720 1.00 97.62 80 GLY A N 1
ATOM 623 C CA . GLY A 1 80 ? -1.971 -14.215 8.411 1.00 97.62 80 GLY A CA 1
ATOM 624 C C . GLY A 1 80 ? -1.190 -12.896 8.383 1.00 97.62 80 GLY A C 1
ATOM 625 O O . GLY A 1 80 ? -0.573 -12.523 9.378 1.00 97.62 80 GLY A O 1
ATOM 626 N N . PHE A 1 81 ? -1.262 -12.142 7.283 1.00 96.81 81 PHE A N 1
ATOM 627 C CA . PHE A 1 81 ? -0.628 -10.824 7.192 1.00 96.81 81 PHE A CA 1
ATOM 628 C C . PHE A 1 81 ? -1.338 -9.798 8.086 1.00 96.81 81 PHE A C 1
ATOM 630 O O . PHE A 1 81 ? -0.696 -9.030 8.801 1.00 96.81 81 PHE A O 1
ATOM 637 N N . LYS A 1 82 ? -2.675 -9.814 8.107 1.00 96.50 82 LYS A N 1
ATOM 638 C CA . LYS A 1 82 ? -3.473 -8.952 8.994 1.00 96.50 82 LYS A CA 1
ATOM 639 C C . LYS A 1 82 ? -3.240 -9.277 10.470 1.00 96.50 82 LYS A C 1
ATOM 641 O O . LYS A 1 82 ? -3.188 -8.364 11.292 1.00 96.50 82 LYS A O 1
ATOM 646 N N . GLU A 1 83 ? -3.075 -10.554 10.809 1.00 97.38 83 GLU A N 1
ATOM 647 C CA . GLU A 1 83 ? -2.714 -11.016 12.153 1.00 97.38 83 GLU A CA 1
ATOM 648 C C . GLU A 1 83 ? -1.354 -10.475 12.592 1.00 97.38 83 GLU A C 1
ATOM 650 O O . GLU A 1 83 ? -1.224 -9.897 13.677 1.00 97.38 83 GLU A O 1
ATOM 655 N N . LEU A 1 84 ? -0.359 -10.601 11.710 1.00 97.00 84 LEU A N 1
ATOM 656 C CA . LEU A 1 84 ? 0.977 -10.060 11.913 1.00 97.00 84 LEU A CA 1
ATOM 657 C C . LEU A 1 84 ? 0.917 -8.550 12.171 1.00 97.00 84 LEU A C 1
ATOM 659 O O . LEU A 1 84 ? 1.422 -8.078 13.188 1.00 97.00 84 LEU A O 1
ATOM 663 N N . MET A 1 85 ? 0.234 -7.796 11.306 1.00 96.38 85 MET A N 1
ATOM 664 C CA . MET A 1 85 ? 0.115 -6.343 11.454 1.00 96.38 85 MET A CA 1
ATOM 665 C C . MET A 1 85 ? -0.625 -5.939 12.727 1.00 96.38 85 MET A C 1
ATOM 667 O O . MET A 1 85 ? -0.204 -5.001 13.395 1.00 96.38 85 MET A O 1
ATOM 671 N N . ARG A 1 86 ? -1.670 -6.672 13.123 1.00 94.44 86 ARG A N 1
ATOM 672 C CA . ARG A 1 86 ? -2.379 -6.414 14.383 1.00 94.44 86 ARG A CA 1
ATOM 673 C C . ARG A 1 86 ? -1.496 -6.639 15.610 1.00 94.44 86 ARG A C 1
ATOM 675 O O . ARG A 1 86 ? -1.703 -5.981 16.626 1.00 94.44 86 ARG A O 1
ATOM 682 N N . THR A 1 87 ? -0.535 -7.554 15.521 1.00 95.44 87 THR A N 1
ATOM 683 C CA . THR A 1 87 ? 0.419 -7.835 16.600 1.00 95.44 87 THR A CA 1
ATOM 684 C C . THR A 1 87 ? 1.515 -6.775 16.660 1.00 95.44 87 THR A C 1
ATOM 686 O O . THR A 1 87 ? 1.833 -6.286 17.742 1.00 95.44 87 THR A O 1
ATOM 689 N N . LEU A 1 88 ? 2.067 -6.398 15.503 1.00 94.81 88 LEU A N 1
ATOM 690 C CA . LEU A 1 88 ? 3.176 -5.448 15.401 1.00 94.81 88 LEU A CA 1
ATOM 691 C C . LEU A 1 88 ? 2.740 -3.992 15.608 1.00 94.81 88 LEU A C 1
ATOM 693 O O . LEU A 1 88 ? 3.365 -3.262 16.371 1.00 94.81 88 LEU A O 1
ATOM 697 N N . GLU A 1 89 ? 1.666 -3.569 14.943 1.00 93.69 89 GLU A N 1
ATOM 698 C CA . GLU A 1 89 ? 1.130 -2.204 14.979 1.00 93.69 89 GLU A CA 1
ATOM 699 C C . GLU A 1 89 ? -0.407 -2.246 15.085 1.00 93.69 89 GLU A C 1
ATOM 701 O O . GLU A 1 89 ? -1.120 -2.029 14.103 1.00 93.69 89 GLU A O 1
ATOM 706 N N . PRO A 1 90 ? -0.964 -2.491 16.288 1.00 91.31 90 PRO A N 1
ATOM 707 C CA . PRO A 1 90 ? -2.410 -2.639 16.489 1.00 91.31 90 PRO A CA 1
ATOM 708 C C . PRO A 1 90 ? -3.246 -1.421 16.063 1.00 91.31 90 PRO A C 1
ATOM 710 O O . PRO A 1 90 ? -4.443 -1.548 15.820 1.00 91.31 90 PRO A O 1
ATOM 713 N N . GLY A 1 91 ? -2.638 -0.229 16.026 1.00 91.38 91 GLY A N 1
ATOM 714 C CA . GLY A 1 91 ? -3.282 1.018 15.597 1.00 91.38 91 GLY A CA 1
ATOM 715 C C . GLY A 1 91 ? -3.250 1.253 14.083 1.00 91.38 91 GLY A C 1
ATOM 716 O O . GLY A 1 91 ? -3.795 2.253 13.610 1.00 91.38 91 GLY A O 1
ATOM 717 N N . TYR A 1 92 ? -2.604 0.369 13.319 1.00 94.25 92 TYR A N 1
ATOM 718 C CA . TYR A 1 92 ? -2.528 0.440 11.868 1.00 94.25 92 TYR A CA 1
ATOM 719 C C . TYR A 1 92 ? -3.621 -0.421 11.232 1.00 94.25 92 TYR A C 1
ATOM 721 O O . TYR A 1 92 ? -3.738 -1.617 11.489 1.00 94.25 92 TYR A O 1
ATOM 729 N N . THR A 1 93 ? -4.425 0.190 10.365 1.00 93.44 93 THR A N 1
ATOM 730 C CA . THR A 1 93 ? -5.377 -0.544 9.527 1.00 93.44 93 THR A CA 1
ATOM 731 C C . THR A 1 93 ? -4.713 -0.843 8.196 1.00 93.44 93 THR A C 1
ATOM 733 O O . THR A 1 93 ? -4.320 0.087 7.492 1.00 93.44 93 THR A O 1
ATOM 736 N N . VAL A 1 94 ? -4.605 -2.129 7.855 1.00 94.25 94 VAL A N 1
ATOM 737 C CA . VAL A 1 94 ? -4.040 -2.556 6.571 1.00 94.25 94 VAL A CA 1
ATOM 738 C C . VAL A 1 94 ? -4.877 -1.958 5.430 1.00 94.25 94 VAL A C 1
ATOM 740 O O . VAL A 1 94 ? -6.097 -2.154 5.409 1.00 94.25 94 VAL A O 1
ATOM 743 N N . PRO A 1 95 ? -4.264 -1.193 4.511 1.00 93.88 95 PRO A N 1
ATOM 744 C CA . PRO A 1 95 ? -4.969 -0.573 3.403 1.00 93.88 95 PRO A CA 1
ATOM 745 C C . PRO A 1 95 ? -5.416 -1.623 2.389 1.00 93.88 95 PRO A C 1
ATOM 747 O O . PRO A 1 95 ? -4.896 -2.738 2.334 1.00 93.88 95 PRO A O 1
ATOM 750 N N . LYS A 1 96 ? -6.379 -1.246 1.546 1.00 94.31 96 LYS A N 1
ATOM 751 C CA . LYS A 1 96 ? -6.835 -2.110 0.456 1.00 94.31 96 LYS A CA 1
ATOM 752 C C . LYS A 1 96 ? -5.691 -2.393 -0.514 1.00 94.31 96 LYS A C 1
ATOM 754 O O . LYS A 1 96 ? -4.864 -1.516 -0.773 1.00 94.31 96 LYS A O 1
ATOM 759 N N . ARG A 1 97 ? -5.728 -3.574 -1.139 1.00 94.81 97 ARG A N 1
ATOM 760 C CA . ARG A 1 97 ? -4.793 -3.985 -2.198 1.00 94.81 97 ARG A CA 1
ATOM 761 C C . ARG A 1 97 ? -4.569 -2.909 -3.258 1.00 94.81 97 ARG A C 1
ATOM 763 O O . ARG A 1 97 ? -3.438 -2.678 -3.658 1.00 94.81 97 ARG A O 1
ATOM 770 N N . GLU A 1 98 ? -5.635 -2.242 -3.692 1.00 95.38 98 GLU A N 1
ATOM 771 C CA . GLU A 1 98 ? -5.577 -1.154 -4.675 1.00 95.38 98 GLU A CA 1
ATOM 772 C C . GLU A 1 98 ? -4.647 -0.033 -4.211 1.00 95.38 98 GLU A C 1
ATOM 774 O O . GLU A 1 98 ? -3.762 0.376 -4.949 1.00 95.38 98 GLU A O 1
ATOM 779 N N . THR A 1 99 ? -4.790 0.436 -2.972 1.00 93.81 99 THR A N 1
ATOM 780 C CA . THR A 1 99 ? -3.940 1.492 -2.408 1.00 93.81 99 THR A CA 1
ATOM 781 C C . THR A 1 99 ? -2.474 1.071 -2.367 1.00 93.81 99 THR A C 1
ATOM 783 O O . THR A 1 99 ? -1.595 1.864 -2.697 1.00 93.81 99 THR A O 1
ATOM 786 N N . VAL A 1 100 ? -2.208 -0.184 -2.002 1.00 94.25 100 VAL A N 1
ATOM 787 C CA . VAL A 1 100 ? -0.846 -0.732 -1.979 1.00 94.25 100 VAL A CA 1
ATOM 788 C C . VAL A 1 100 ? -0.281 -0.835 -3.394 1.00 94.25 100 VAL A C 1
ATOM 790 O O . VAL A 1 100 ? 0.862 -0.453 -3.612 1.00 94.25 100 VAL A O 1
ATOM 793 N N . MET A 1 1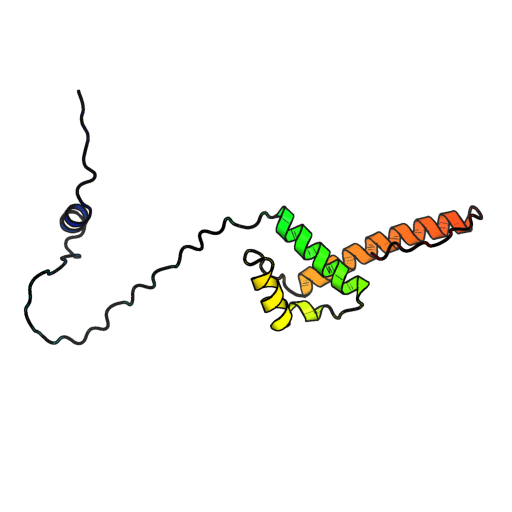01 ? -1.089 -1.259 -4.367 1.00 95.31 101 MET A N 1
ATOM 794 C CA . MET A 1 101 ? -0.697 -1.322 -5.776 1.00 95.31 101 MET A CA 1
ATOM 795 C C . MET A 1 101 ? -0.285 0.053 -6.312 1.00 95.31 101 MET A C 1
ATOM 797 O O . MET A 1 101 ? 0.793 0.173 -6.878 1.00 95.31 101 MET A O 1
ATOM 801 N N . HIS A 1 102 ? -1.055 1.108 -6.024 1.00 94.69 102 HIS A N 1
ATOM 802 C CA . HIS A 1 102 ? -0.674 2.476 -6.399 1.00 94.69 102 HIS A CA 1
ATOM 803 C C . HIS A 1 102 ? 0.658 2.913 -5.760 1.00 94.69 102 HIS A C 1
ATOM 805 O O . HIS A 1 102 ? 1.437 3.621 -6.394 1.00 94.69 102 HIS A O 1
ATOM 811 N N . SER A 1 103 ? 0.936 2.502 -4.516 1.00 93.06 103 SER A N 1
ATOM 812 C CA . SER A 1 103 ? 2.220 2.787 -3.855 1.00 93.06 103 SER A CA 1
ATOM 813 C C . SER A 1 103 ? 3.382 2.047 -4.532 1.00 93.06 103 SER A C 1
ATOM 815 O O . SER A 1 103 ? 4.436 2.640 -4.768 1.00 93.06 103 SER A O 1
ATOM 817 N N . VAL A 1 104 ? 3.177 0.783 -4.920 1.00 93.44 104 VAL A N 1
ATOM 818 C CA . VAL A 1 104 ? 4.162 -0.004 -5.681 1.00 93.44 104 VAL A CA 1
ATOM 819 C C . VAL A 1 104 ? 4.436 0.634 -7.047 1.00 93.44 104 VAL A C 1
ATOM 821 O O . VAL A 1 104 ? 5.598 0.846 -7.392 1.00 93.44 104 VAL A O 1
ATOM 824 N N . ASP A 1 105 ? 3.394 1.018 -7.786 1.00 93.88 105 ASP A N 1
ATOM 825 C CA . ASP A 1 105 ? 3.524 1.658 -9.101 1.00 93.88 105 ASP A CA 1
ATOM 826 C C . ASP A 1 105 ? 4.268 3.000 -9.010 1.00 93.88 105 ASP A C 1
ATOM 828 O O . ASP A 1 105 ? 5.160 3.283 -9.814 1.00 93.88 105 ASP A O 1
ATOM 832 N N . ALA A 1 106 ? 3.957 3.814 -7.996 1.00 91.25 106 ALA A N 1
ATOM 833 C CA . ALA A 1 106 ? 4.644 5.080 -7.752 1.00 91.25 106 ALA A CA 1
ATOM 834 C C . ALA A 1 106 ? 6.141 4.877 -7.458 1.00 91.25 106 ALA A C 1
ATOM 836 O O . ALA A 1 106 ? 6.983 5.599 -7.999 1.00 91.25 106 ALA A O 1
ATOM 837 N N . LYS A 1 107 ? 6.490 3.868 -6.647 1.00 89.06 107 LYS A N 1
ATOM 838 C CA . LYS A 1 107 ? 7.891 3.513 -6.369 1.00 89.06 107 LYS A CA 1
ATOM 839 C C . LYS A 1 107 ? 8.609 3.032 -7.628 1.00 89.06 107 LYS A C 1
ATOM 841 O O . LYS A 1 107 ? 9.724 3.479 -7.890 1.00 89.06 107 LYS A O 1
ATOM 846 N N . TYR A 1 108 ? 7.964 2.186 -8.434 1.00 91.38 108 TYR A N 1
ATOM 847 C CA . TYR A 1 108 ? 8.518 1.742 -9.711 1.00 91.38 108 TYR A CA 1
ATOM 848 C C . TYR A 1 108 ? 8.801 2.923 -10.643 1.00 91.38 108 TYR A C 1
ATOM 850 O O . TYR A 1 108 ? 9.890 3.002 -11.203 1.00 91.38 108 TYR A O 1
ATOM 858 N N . ALA A 1 109 ? 7.869 3.871 -10.775 1.00 90.94 109 ALA A N 1
ATOM 859 C CA . ALA A 1 109 ? 8.057 5.055 -11.612 1.00 90.94 109 ALA A CA 1
ATOM 860 C C . ALA A 1 109 ? 9.255 5.911 -11.161 1.00 90.94 109 ALA A C 1
ATOM 862 O O . ALA A 1 109 ? 10.028 6.363 -12.007 1.00 90.94 109 ALA A O 1
ATOM 863 N N . SER A 1 110 ? 9.443 6.080 -9.846 1.00 89.81 110 SER A N 1
ATOM 864 C CA . SER A 1 110 ? 10.589 6.803 -9.277 1.00 89.81 110 SER A CA 1
ATOM 865 C C . SER A 1 110 ? 11.914 6.110 -9.598 1.00 89.81 110 SER A C 1
ATOM 867 O O . SER A 1 110 ? 12.799 6.719 -10.195 1.00 89.81 110 SER A O 1
ATOM 869 N N . ILE A 1 111 ? 12.027 4.817 -9.270 1.00 90.12 111 ILE A N 1
ATOM 870 C CA . ILE A 1 111 ? 13.252 4.030 -9.491 1.00 90.12 111 ILE A CA 1
ATOM 871 C C . ILE A 1 111 ? 13.567 3.944 -10.983 1.00 90.12 111 ILE A C 1
ATOM 873 O O . ILE A 1 111 ? 14.714 4.092 -11.394 1.00 90.12 111 ILE A O 1
ATOM 877 N N . ARG A 1 112 ? 12.545 3.747 -11.819 1.00 88.69 112 ARG A N 1
ATOM 878 C CA . ARG A 1 112 ? 12.682 3.751 -13.274 1.00 88.69 112 ARG A CA 1
ATOM 879 C C . ARG A 1 112 ? 13.306 5.062 -13.752 1.00 88.69 112 ARG A C 1
ATOM 881 O O . ARG A 1 112 ? 14.242 5.013 -14.540 1.00 88.69 112 ARG A O 1
ATOM 888 N N . GLY A 1 113 ? 12.819 6.207 -13.269 1.00 88.88 113 GLY A N 1
ATOM 889 C CA . GLY A 1 113 ? 13.377 7.522 -13.594 1.00 88.88 113 GLY A CA 1
ATOM 890 C C . GLY A 1 113 ? 14.853 7.654 -13.217 1.00 88.88 113 GLY A C 1
ATOM 891 O O . GLY A 1 113 ? 15.656 8.072 -14.047 1.00 88.88 113 GLY A O 1
ATOM 892 N N . GLU A 1 114 ? 15.226 7.228 -12.009 1.00 89.62 114 GLU A N 1
ATOM 893 C CA . GLU A 1 114 ? 16.625 7.217 -11.564 1.00 89.62 114 GLU A CA 1
ATOM 894 C C . GLU A 1 114 ? 17.499 6.336 -12.463 1.00 89.62 114 GLU A C 1
ATOM 896 O O . GLU A 1 114 ? 18.537 6.782 -12.948 1.00 89.62 114 GLU A O 1
ATOM 901 N N . VAL A 1 115 ? 17.054 5.109 -12.754 1.00 90.44 115 VAL A N 1
ATOM 902 C CA . VAL A 1 115 ? 17.779 4.176 -13.628 1.00 90.44 115 VAL A CA 1
ATOM 903 C C . VAL A 1 115 ? 17.977 4.762 -15.028 1.00 90.44 115 VAL A C 1
ATOM 905 O O . VAL A 1 115 ? 19.071 4.636 -15.569 1.00 90.44 115 VAL A O 1
ATOM 908 N N . TYR A 1 116 ? 16.981 5.441 -15.610 1.00 88.56 116 TYR A N 1
ATOM 909 C CA . TYR A 1 116 ? 17.157 6.111 -16.907 1.00 88.56 116 TYR A CA 1
ATOM 910 C C . TYR A 1 116 ? 18.205 7.216 -16.857 1.00 88.56 116 TYR A C 1
ATOM 912 O O . TYR A 1 116 ? 19.043 7.275 -17.749 1.00 88.56 116 TYR A O 1
ATOM 920 N N . ILE A 1 117 ? 18.210 8.043 -15.808 1.00 87.81 117 ILE A N 1
ATOM 921 C CA . ILE A 1 117 ? 19.231 9.086 -15.637 1.00 87.81 117 ILE A CA 1
ATOM 922 C C . ILE A 1 117 ? 20.628 8.455 -15.576 1.00 87.81 117 ILE A C 1
ATOM 924 O O . ILE A 1 117 ? 21.552 8.938 -16.230 1.00 87.81 117 ILE A O 1
ATOM 928 N N . TYR A 1 118 ? 20.787 7.356 -14.831 1.00 85.69 118 TYR A N 1
ATOM 929 C CA . TYR A 1 118 ? 22.059 6.634 -14.761 1.00 85.69 118 TYR A CA 1
ATOM 930 C C . TYR A 1 118 ? 22.472 6.028 -16.105 1.00 85.69 118 TYR A C 1
ATOM 932 O O . TYR A 1 118 ? 23.645 6.108 -16.466 1.00 85.69 118 TYR A O 1
ATOM 940 N N . LEU A 1 119 ? 21.533 5.439 -16.850 1.00 87.38 119 LEU A N 1
ATOM 941 C CA . LEU A 1 119 ? 21.805 4.870 -18.170 1.00 87.38 119 LEU A CA 1
ATOM 942 C C . LEU A 1 119 ? 22.179 5.950 -19.190 1.00 87.38 119 LEU A C 1
ATOM 944 O O . LEU A 1 119 ? 23.144 5.762 -19.925 1.00 87.38 119 LEU A O 1
ATOM 948 N N . ASP A 1 120 ? 21.482 7.087 -19.198 1.00 84.06 120 ASP A N 1
ATOM 949 C CA . ASP A 1 120 ? 21.797 8.223 -20.068 1.00 84.06 120 ASP A CA 1
ATOM 950 C C . ASP A 1 120 ? 23.172 8.808 -19.729 1.00 84.06 120 ASP A C 1
ATOM 952 O O . ASP A 1 120 ? 23.961 9.106 -20.626 1.00 84.06 120 ASP A O 1
ATOM 956 N N . LEU A 1 121 ? 23.506 8.934 -18.441 1.00 82.06 121 LEU A N 1
ATOM 957 C CA . LEU A 1 121 ? 24.829 9.388 -18.020 1.00 82.06 121 LEU A CA 1
ATOM 958 C C . LEU A 1 121 ? 25.922 8.402 -18.452 1.00 82.06 121 LEU A C 1
ATOM 960 O O . LEU A 1 121 ? 26.932 8.828 -19.002 1.00 82.06 121 LEU A O 1
ATOM 964 N N . ALA A 1 122 ? 25.711 7.098 -18.252 1.00 82.12 122 ALA A N 1
ATOM 965 C CA . ALA A 1 122 ? 26.667 6.058 -18.633 1.00 82.12 122 ALA A CA 1
ATOM 966 C C . ALA A 1 122 ? 26.841 5.941 -20.158 1.00 82.12 122 ALA A C 1
ATOM 968 O O . ALA A 1 122 ? 27.947 5.685 -20.634 1.00 82.12 122 ALA A O 1
ATOM 969 N N . ALA A 1 123 ? 25.772 6.158 -20.931 1.00 78.94 123 ALA A N 1
ATOM 970 C CA . ALA A 1 123 ? 25.815 6.179 -22.391 1.00 78.94 123 ALA A CA 1
ATOM 971 C C . ALA A 1 123 ? 26.585 7.394 -22.937 1.00 78.94 123 ALA A C 1
ATOM 973 O O . ALA A 1 123 ? 27.231 7.290 -23.978 1.00 78.94 123 ALA A O 1
ATOM 974 N N . ASN A 1 124 ? 26.543 8.528 -22.228 1.00 73.44 124 ASN A N 1
ATOM 975 C CA . ASN A 1 124 ? 27.194 9.778 -22.636 1.00 73.44 124 ASN A CA 1
ATOM 976 C C . ASN A 1 124 ? 28.566 10.019 -21.971 1.00 73.44 124 ASN A C 1
ATOM 978 O O . ASN A 1 124 ? 29.320 10.885 -22.412 1.00 73.44 124 ASN A O 1
ATOM 982 N N . GLY A 1 125 ? 28.920 9.252 -20.939 1.00 64.94 125 GLY A N 1
ATOM 983 C CA . GLY A 1 125 ? 30.197 9.321 -20.236 1.00 64.94 125 GLY A CA 1
ATOM 984 C C . GLY A 1 125 ? 30.549 7.959 -19.650 1.00 64.94 125 GLY A C 1
ATOM 985 O O . GLY A 1 125 ? 29.930 7.516 -18.687 1.00 64.94 125 GLY A O 1
ATOM 986 N N . GLY A 1 126 ? 31.544 7.289 -20.238 1.00 54.78 126 GLY A N 1
ATOM 987 C CA . GLY A 1 126 ? 31.956 5.932 -19.872 1.00 54.78 126 GLY A CA 1
ATOM 988 C C . GLY A 1 126 ? 32.482 5.822 -18.440 1.00 54.78 126 GLY A C 1
ATOM 989 O O . GLY A 1 126 ? 33.688 5.891 -18.212 1.00 54.78 126 GLY A O 1
ATOM 990 N N . ILE A 1 127 ? 31.585 5.620 -17.476 1.00 57.69 127 ILE A N 1
ATOM 991 C CA . ILE A 1 127 ? 31.927 5.356 -16.079 1.00 57.69 127 ILE A CA 1
ATOM 992 C C . ILE A 1 127 ? 31.487 3.935 -15.721 1.00 57.69 127 ILE A C 1
ATOM 994 O O . ILE A 1 127 ? 30.322 3.563 -15.833 1.00 57.69 127 ILE A O 1
ATOM 998 N N . SER A 1 128 ? 32.461 3.144 -15.274 1.00 53.41 128 SER A N 1
ATOM 999 C CA . SER A 1 128 ? 32.275 1.835 -14.649 1.00 53.41 128 SER A CA 1
ATOM 1000 C C . SER A 1 128 ? 31.781 2.019 -13.212 1.00 53.41 128 SER A C 1
ATOM 1002 O O . SER A 1 128 ? 32.491 2.618 -12.405 1.00 53.41 128 SER A O 1
ATOM 1004 N N . TYR A 1 129 ? 30.624 1.452 -12.865 1.00 55.25 129 TYR A N 1
ATOM 1005 C CA . TYR A 1 129 ? 30.146 1.379 -11.480 1.00 55.25 129 TYR A CA 1
ATOM 1006 C C . TYR A 1 129 ? 30.221 -0.056 -10.951 1.00 55.25 129 TYR A C 1
ATOM 1008 O O . TYR A 1 129 ? 29.696 -0.985 -11.564 1.00 55.25 129 TYR A O 1
ATOM 1016 N N . SER A 1 130 ? 30.855 -0.230 -9.788 1.00 48.91 130 SER A N 1
ATOM 1017 C CA . SER A 1 130 ? 30.758 -1.448 -8.988 1.00 48.91 130 SER A CA 1
ATOM 1018 C C . SER A 1 130 ? 29.486 -1.396 -8.141 1.00 48.91 130 SER A C 1
ATOM 1020 O O . SER A 1 130 ? 29.298 -0.513 -7.305 1.00 48.91 130 SER A O 1
ATOM 1022 N N . TYR A 1 131 ? 28.590 -2.352 -8.368 1.00 46.66 131 TYR A N 1
ATOM 1023 C CA . TYR A 1 131 ? 27.412 -2.552 -7.533 1.00 46.66 131 TYR A CA 1
ATOM 1024 C C . TYR A 1 131 ? 27.849 -3.241 -6.233 1.00 46.66 131 TYR A C 1
ATOM 1026 O O . TYR A 1 131 ? 28.306 -4.382 -6.268 1.00 46.66 131 TYR A O 1
ATOM 1034 N N . SER A 1 132 ? 27.737 -2.555 -5.093 1.00 45.66 132 SER A N 1
ATOM 1035 C CA . SER A 1 132 ? 27.896 -3.169 -3.770 1.00 45.66 132 SER A CA 1
ATOM 1036 C C . SER A 1 132 ? 26.553 -3.105 -3.051 1.00 45.66 132 SER A C 1
ATOM 1038 O O . SER A 1 132 ? 26.175 -2.035 -2.565 1.00 45.66 132 SER A O 1
ATOM 1040 N N . PRO A 1 133 ? 25.779 -4.200 -3.025 1.00 51.91 133 PRO A N 1
ATOM 1041 C CA . PRO A 1 133 ? 24.531 -4.202 -2.301 1.00 51.91 133 PRO A CA 1
ATOM 1042 C C . PRO A 1 133 ? 24.832 -4.370 -0.812 1.00 51.91 133 PRO A C 1
ATOM 1044 O O . PRO A 1 133 ? 25.309 -5.415 -0.372 1.00 51.91 133 PRO A O 1
ATOM 1047 N N . LEU A 1 134 ? 24.538 -3.335 -0.027 1.00 44.38 134 LEU A N 1
ATOM 1048 C CA . LEU A 1 134 ? 24.406 -3.471 1.419 1.00 44.38 134 LEU A CA 1
ATOM 1049 C C . LEU A 1 134 ? 23.094 -4.207 1.707 1.00 44.38 134 LEU A C 1
ATOM 1051 O O . LEU A 1 134 ? 22.058 -3.585 1.935 1.00 44.38 134 LEU A O 1
ATOM 1055 N N . TYR A 1 135 ? 23.143 -5.535 1.673 1.00 44.28 135 TYR A N 1
ATOM 1056 C CA . TYR A 1 135 ? 22.186 -6.356 2.404 1.00 44.28 135 TYR A CA 1
ATOM 1057 C C . TYR A 1 135 ? 22.770 -6.585 3.801 1.00 44.28 135 TYR A C 1
ATOM 1059 O O . TYR A 1 135 ? 23.884 -7.094 3.930 1.00 44.28 135 TYR A O 1
ATOM 1067 N N . TYR A 1 136 ? 22.048 -6.100 4.813 1.00 43.78 136 TYR A N 1
ATOM 1068 C CA . TYR A 1 136 ? 22.312 -6.369 6.228 1.00 43.78 136 TYR A CA 1
ATOM 1069 C C . TYR A 1 136 ? 22.040 -7.834 6.572 1.00 43.78 136 TYR A C 1
ATOM 1071 O O . TYR A 1 136 ? 21.078 -8.395 5.998 1.00 43.78 136 TYR A O 1
#

Sequence (136 aa):
MSYHSSTTNMAFHLKRIHPQYQTDDGSSSSSSTGAAPKLTQRKLDLRPPLSEKRKREITDKIAEFIALDMRPVNVVDGDGFKELMRTLEPGYTVPKRETVMHSVDAKYASIRGEVYIYLDLAANGGISYSYSPLYY

pLDDT: mean 77.99, std 18.8, range [38.84, 97.62]

Foldseek 3Di:
DDDPDDPPPVLVVCVVVPVVDDPPPDDDDDDDDDPDDPPPPPDPPPDDADDPVVLVVVLLVVLVCCVVVVHDLCVLVDPVNVVVCCVVPVNHDRDDSVVSVVSNVVVCVVVVVVVVVVVVCCVVDPDDDDDDDPDD

Organism: Cirrhinus mrigala (NCBI:txid683832)